Protein AF-A0A965PES2-F1 (afdb_monomer_lite)

Foldseek 3Di:
DDPPPPPPPDPDDDPVNVVVVCVVDDPPDWDWDQDPPRDIDTWDDKDKFFWAAPPDPPDPPDRIDTDPDPPDPDG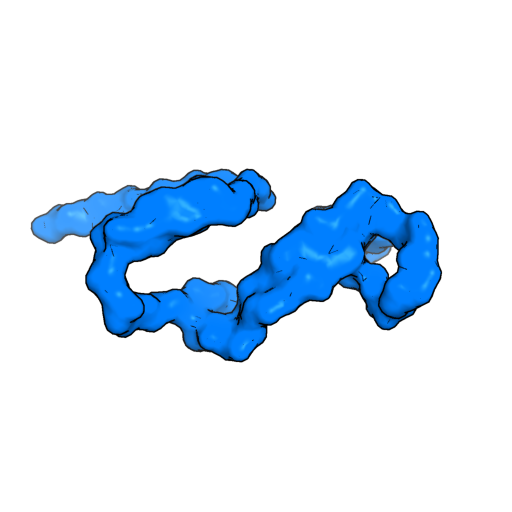DDIDIDTD

Structure (mmCIF, N/CA/C/O backbone):
data_AF-A0A965PES2-F1
#
_entry.id   AF-A0A965PES2-F1
#
loop_
_atom_site.group_PDB
_atom_site.id
_atom_site.type_symbol
_atom_site.label_atom_id
_atom_site.label_alt_id
_atom_site.label_comp_id
_atom_site.label_asym_id
_atom_site.label_entity_id
_atom_site.label_seq_id
_atom_site.pdbx_PDB_ins_code
_atom_site.Cartn_x
_atom_site.Cartn_y
_atom_site.Cartn_z
_atom_site.occupancy
_atom_site.B_iso_or_equiv
_atom_site.auth_seq_id
_atom_site.auth_comp_id
_atom_site.auth_asym_id
_atom_site.auth_atom_id
_atom_site.pdbx_PDB_model_num
ATOM 1 N N . MET A 1 1 ? -23.950 20.408 8.833 1.00 35.97 1 MET A N 1
ATOM 2 C CA . MET A 1 1 ? -23.504 19.633 7.657 1.00 35.97 1 MET A CA 1
ATOM 3 C C . MET A 1 1 ? -21.992 19.769 7.582 1.00 35.97 1 MET A C 1
ATOM 5 O O . MET A 1 1 ? -21.513 20.866 7.333 1.00 35.97 1 MET A O 1
ATOM 9 N N . LYS A 1 2 ? -21.237 18.739 7.981 1.00 32.31 2 LYS A N 1
ATOM 10 C CA . LYS A 1 2 ? -19.771 18.815 8.027 1.00 32.31 2 LYS A CA 1
ATOM 11 C C . LYS A 1 2 ? -19.262 18.508 6.624 1.00 32.31 2 LYS A C 1
ATOM 13 O O . LYS A 1 2 ? -19.514 17.417 6.124 1.00 32.31 2 LYS A O 1
ATOM 18 N N . LEU A 1 3 ? -18.624 19.487 5.991 1.00 32.53 3 LEU A N 1
ATOM 19 C CA . LEU A 1 3 ? -17.907 19.296 4.738 1.00 32.53 3 LEU A CA 1
ATOM 20 C C . LEU A 1 3 ? -16.839 18.222 5.008 1.00 32.53 3 LEU A C 1
ATOM 22 O O . LEU A 1 3 ? -15.901 18.465 5.771 1.00 32.53 3 LEU A O 1
ATOM 26 N N . LEU A 1 4 ? -17.031 17.011 4.484 1.00 40.38 4 LEU A N 1
ATOM 27 C CA . LEU A 1 4 ? -15.979 16.003 4.451 1.00 40.38 4 LEU A CA 1
ATOM 28 C C . LEU A 1 4 ? -14.991 16.492 3.402 1.00 40.38 4 LEU A C 1
ATOM 30 O O . LEU A 1 4 ? -15.141 16.222 2.217 1.00 40.38 4 LEU A O 1
ATOM 34 N N . ILE A 1 5 ? -14.022 17.289 3.844 1.00 43.56 5 ILE A N 1
ATOM 35 C CA . ILE A 1 5 ? -12.796 17.484 3.086 1.00 43.56 5 ILE A CA 1
ATOM 36 C C . ILE A 1 5 ? -12.189 16.085 3.029 1.00 43.56 5 ILE A C 1
ATOM 38 O O . ILE A 1 5 ? -11.688 15.587 4.040 1.00 43.56 5 ILE A O 1
ATOM 42 N N . THR A 1 6 ? -12.342 15.407 1.893 1.00 45.28 6 THR A N 1
ATOM 43 C CA . THR A 1 6 ? -11.552 14.229 1.560 1.00 45.28 6 THR A CA 1
ATOM 44 C C . THR A 1 6 ? -10.109 14.649 1.765 1.00 45.28 6 THR A C 1
ATOM 46 O O . THR A 1 6 ? -9.596 15.507 1.050 1.00 45.28 6 THR A O 1
ATOM 49 N N . GLN A 1 7 ? -9.464 14.117 2.802 1.00 50.06 7 GLN A N 1
ATOM 50 C CA . GLN A 1 7 ? -8.015 14.117 2.801 1.00 50.06 7 GLN A CA 1
ATOM 51 C C . GLN A 1 7 ? -7.660 13.266 1.590 1.00 50.06 7 GLN A C 1
ATOM 53 O O . GLN A 1 7 ? -7.867 12.055 1.608 1.00 50.06 7 GLN A O 1
ATOM 58 N N . GLU A 1 8 ? -7.253 13.903 0.497 1.00 53.66 8 GLU A N 1
ATOM 59 C CA . GLU A 1 8 ? -6.576 13.210 -0.586 1.00 53.66 8 GLU A CA 1
ATOM 60 C C . GLU A 1 8 ? -5.258 12.724 0.009 1.00 53.66 8 GLU A C 1
ATOM 62 O O . GLU A 1 8 ? -4.257 13.439 0.055 1.00 53.66 8 GLU A O 1
ATOM 67 N N . ILE A 1 9 ? -5.301 11.534 0.605 1.00 54.50 9 ILE A N 1
ATOM 68 C CA . ILE A 1 9 ? -4.110 10.894 1.132 1.00 54.50 9 ILE A CA 1
ATOM 69 C C . ILE A 1 9 ? -3.331 10.469 -0.110 1.00 54.50 9 ILE A C 1
ATOM 71 O O . ILE A 1 9 ? -3.808 9.657 -0.901 1.00 54.50 9 ILE A O 1
ATOM 75 N N . GLY A 1 10 ? -2.215 11.164 -0.329 1.00 54.59 10 GLY A N 1
ATOM 76 C CA . GLY A 1 10 ? -1.535 11.274 -1.612 1.00 54.59 10 GLY A CA 1
ATOM 77 C C . GLY A 1 10 ? -1.192 9.948 -2.283 1.00 54.59 10 GLY A C 1
ATOM 78 O O . GLY A 1 10 ? -1.144 8.891 -1.659 1.00 54.59 10 GLY A O 1
ATOM 79 N N . TRP A 1 11 ? -0.893 10.050 -3.578 1.00 57.44 11 TRP A N 1
ATOM 80 C CA . TRP A 1 11 ? -0.696 8.983 -4.569 1.00 57.44 11 TRP A CA 1
ATOM 81 C C . TRP A 1 11 ? 0.380 7.915 -4.254 1.00 57.44 11 TRP A C 1
ATOM 83 O O . TRP A 1 11 ? 0.711 7.110 -5.118 1.00 57.44 11 TRP A O 1
ATOM 93 N N . LYS A 1 12 ? 0.928 7.879 -3.030 1.00 67.81 12 LYS A N 1
ATOM 94 C CA . LYS A 1 12 ? 1.884 6.885 -2.513 1.00 67.81 12 LYS A CA 1
ATOM 95 C C . LYS A 1 12 ? 1.654 6.596 -1.022 1.00 67.81 12 LYS A C 1
ATOM 97 O O . LYS A 1 12 ? 2.550 6.794 -0.205 1.00 67.81 12 LYS A O 1
ATOM 102 N N . ME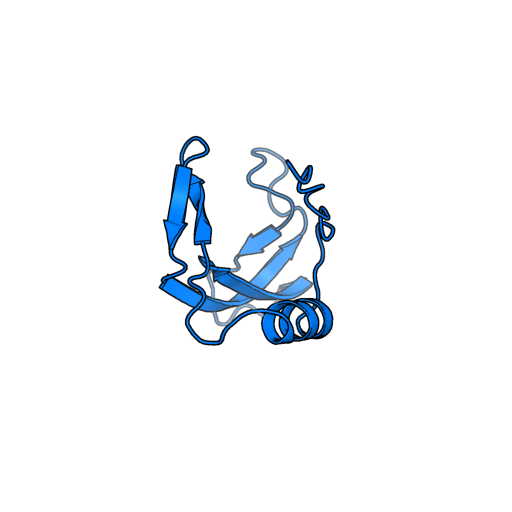T A 1 13 ? 0.450 6.162 -0.656 1.00 82.88 13 MET A N 1
ATOM 103 C CA . MET A 1 13 ? 0.154 5.754 0.720 1.00 82.88 13 MET A CA 1
ATOM 104 C C . MET A 1 13 ? 0.970 4.512 1.106 1.00 82.88 13 MET A C 1
ATOM 106 O O . MET A 1 13 ? 0.937 3.489 0.424 1.00 82.88 13 MET A O 1
ATOM 110 N N . THR A 1 14 ? 1.678 4.582 2.229 1.00 90.06 14 THR A N 1
ATOM 111 C CA . THR A 1 14 ? 2.374 3.433 2.821 1.00 90.06 14 THR A CA 1
ATOM 112 C C . THR A 1 14 ? 1.424 2.567 3.651 1.00 90.06 14 THR A C 1
ATOM 114 O O . THR A 1 14 ? 0.401 3.034 4.158 1.00 90.06 14 THR A O 1
ATOM 117 N N . ALA A 1 15 ? 1.808 1.313 3.913 1.00 90.88 15 ALA A N 1
ATOM 118 C CA . ALA A 1 15 ? 1.056 0.436 4.815 1.00 90.88 15 ALA A CA 1
ATOM 119 C C . ALA A 1 15 ? 0.861 1.052 6.215 1.00 90.88 15 ALA A C 1
ATOM 121 O O . ALA A 1 15 ? -0.202 0.915 6.814 1.00 90.88 15 ALA A O 1
ATOM 122 N N . LYS A 1 16 ? 1.862 1.776 6.738 1.00 92.38 16 LYS A N 1
ATOM 123 C CA . LYS A 1 16 ? 1.776 2.440 8.048 1.00 92.38 16 LYS A CA 1
ATOM 124 C C . LYS A 1 16 ? 0.683 3.509 8.071 1.00 92.38 16 LYS A C 1
ATOM 126 O O . LYS A 1 16 ? -0.077 3.577 9.034 1.00 92.38 16 LYS A O 1
ATOM 131 N N . GLU A 1 17 ? 0.618 4.340 7.037 1.00 89.25 17 GLU A N 1
ATOM 132 C CA . GLU A 1 17 ? -0.390 5.399 6.921 1.00 89.25 17 GLU A CA 1
ATOM 133 C C . GLU A 1 17 ? -1.790 4.808 6.768 1.00 89.25 17 GLU A C 1
ATOM 135 O O . GLU A 1 17 ? -2.697 5.217 7.495 1.00 89.25 17 GLU A O 1
ATOM 140 N N . LEU A 1 18 ? -1.937 3.780 5.923 1.00 89.56 18 LEU A N 1
ATOM 141 C CA . LEU A 1 18 ? -3.193 3.049 5.766 1.00 89.56 18 LEU A CA 1
ATOM 142 C C . LEU A 1 18 ? -3.669 2.464 7.101 1.00 89.56 18 LEU A C 1
ATOM 144 O O . LEU A 1 18 ? -4.784 2.737 7.536 1.00 89.56 18 LEU A O 1
ATOM 148 N N . ILE A 1 19 ? -2.816 1.701 7.790 1.00 92.06 19 ILE A N 1
ATOM 149 C CA . ILE A 1 19 ? -3.157 1.064 9.071 1.00 92.06 19 ILE A CA 1
ATOM 150 C C . ILE A 1 19 ? -3.548 2.111 10.115 1.00 92.06 19 ILE A C 1
ATOM 152 O O . ILE A 1 19 ? -4.510 1.915 10.857 1.00 92.06 19 ILE A O 1
ATOM 156 N N . ASN A 1 20 ? -2.815 3.223 10.189 1.00 93.56 20 ASN A N 1
ATOM 157 C CA . ASN A 1 20 ? -3.135 4.297 11.122 1.00 93.56 20 ASN A CA 1
ATOM 158 C C . ASN A 1 20 ? -4.510 4.907 10.839 1.00 93.56 20 ASN A C 1
ATOM 160 O O . ASN A 1 20 ? -5.234 5.188 11.789 1.00 93.56 20 ASN A O 1
ATOM 164 N N . HIS A 1 21 ? -4.891 5.063 9.569 1.00 89.56 21 HIS A N 1
ATOM 165 C CA . HIS A 1 21 ? -6.229 5.519 9.205 1.00 89.56 21 HIS A CA 1
ATOM 166 C C . HIS A 1 21 ? -7.300 4.481 9.559 1.00 89.56 21 HIS A C 1
ATOM 168 O O . HIS A 1 21 ? -8.270 4.811 10.241 1.00 89.56 21 HIS A O 1
ATOM 174 N N . LEU A 1 22 ? -7.104 3.216 9.180 1.00 91.38 22 LEU A N 1
ATOM 175 C CA . LEU A 1 22 ? -8.062 2.138 9.445 1.00 91.38 22 LEU A CA 1
ATOM 176 C C . LEU A 1 22 ? -8.349 1.970 10.944 1.00 91.38 22 LEU A C 1
ATOM 178 O O . LEU A 1 22 ? -9.495 1.761 11.327 1.00 91.38 22 LEU A O 1
ATOM 182 N N . LYS A 1 23 ? -7.342 2.159 11.808 1.00 95.25 23 LYS A N 1
ATOM 183 C CA . LYS A 1 23 ? -7.500 2.133 13.275 1.00 95.25 23 LYS A CA 1
ATOM 184 C C . LYS A 1 23 ? -8.451 3.199 13.830 1.00 95.25 23 LYS A C 1
AT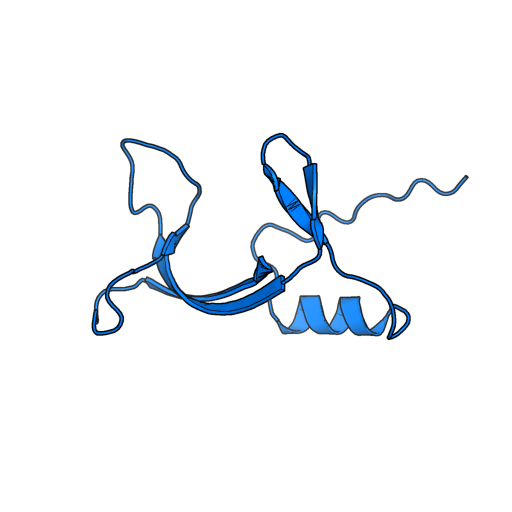OM 186 O O . LYS A 1 23 ? -8.861 3.085 14.981 1.00 95.25 23 LYS A O 1
ATOM 191 N N . THR A 1 24 ? -8.776 4.238 13.060 1.00 95.12 24 THR A N 1
ATOM 192 C CA . THR A 1 24 ? -9.727 5.287 13.469 1.00 95.12 24 THR A CA 1
ATOM 193 C C . THR A 1 24 ? -11.184 4.951 13.146 1.00 95.12 24 THR A C 1
ATOM 195 O O . THR A 1 24 ? -12.083 5.663 13.592 1.00 95.12 24 THR A O 1
ATOM 198 N N . LEU A 1 25 ? -11.431 3.882 12.383 1.00 95.25 25 LEU A N 1
ATOM 199 C CA . LEU A 1 25 ? -12.756 3.474 11.923 1.00 95.25 25 LEU A CA 1
ATOM 200 C C . LEU A 1 25 ? -13.317 2.332 12.796 1.00 95.25 25 LEU A C 1
ATOM 202 O O . LEU A 1 25 ? -12.545 1.560 13.367 1.00 95.25 25 LEU A O 1
ATOM 206 N N . PRO A 1 26 ? -14.652 2.169 12.889 1.00 97.75 26 PRO A N 1
ATOM 207 C CA . PRO A 1 26 ? -15.254 0.947 13.428 1.00 97.75 26 PRO A CA 1
ATOM 208 C C . PRO A 1 26 ? -14.766 -0.301 12.677 1.00 97.75 26 PRO A C 1
ATOM 210 O O . PRO A 1 26 ? -14.634 -0.255 11.452 1.00 97.75 26 PRO A O 1
ATOM 213 N N . SER A 1 27 ? -14.569 -1.421 13.380 1.00 95.25 27 SER A N 1
ATOM 214 C CA . SER A 1 27 ? -14.033 -2.667 12.796 1.00 95.25 27 SER A CA 1
ATOM 215 C C . SER A 1 27 ? -14.855 -3.207 11.624 1.00 95.25 27 SER A C 1
ATOM 217 O O . SER A 1 27 ? -14.293 -3.769 10.693 1.00 95.25 27 SER A O 1
ATOM 219 N N . GLU A 1 28 ? -16.170 -2.983 11.641 1.00 96.69 28 GLU A N 1
ATOM 220 C CA . GLU A 1 28 ? -17.108 -3.464 10.616 1.00 96.69 28 GLU A CA 1
ATOM 221 C C . GLU A 1 28 ? -17.228 -2.527 9.402 1.00 96.69 28 GLU A C 1
ATOM 223 O O . GLU A 1 28 ? -18.102 -2.699 8.546 1.00 96.69 28 GLU A O 1
ATOM 228 N N . THR A 1 29 ? -16.387 -1.493 9.324 1.00 96.69 29 THR A N 1
ATOM 229 C CA . THR A 1 29 ? -16.415 -0.546 8.206 1.00 96.69 29 THR A CA 1
ATOM 230 C C . THR A 1 29 ? -15.974 -1.241 6.922 1.00 96.69 29 THR A C 1
ATOM 232 O O . THR A 1 29 ? -14.848 -1.721 6.813 1.00 96.69 29 THR A O 1
ATOM 235 N N . ARG A 1 30 ? -16.855 -1.267 5.917 1.00 95.56 30 ARG A N 1
ATOM 236 C CA . ARG A 1 30 ? -16.530 -1.810 4.592 1.00 95.56 30 ARG A CA 1
ATOM 237 C C . ARG A 1 30 ? -15.609 -0.865 3.828 1.00 95.56 30 ARG A C 1
ATOM 239 O O . ARG A 1 30 ? -15.816 0.347 3.840 1.00 95.56 30 ARG A O 1
ATOM 246 N N . ILE A 1 31 ? -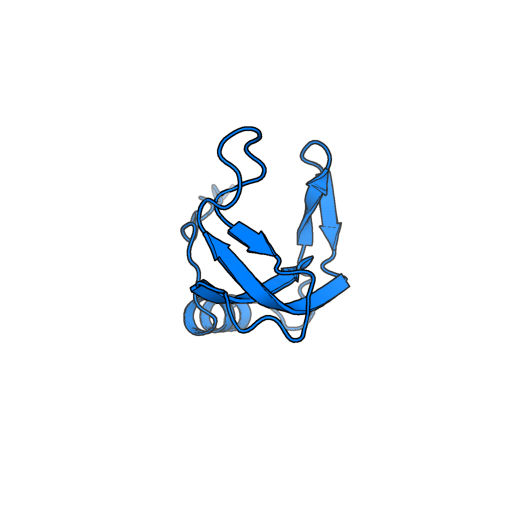14.653 -1.439 3.105 1.00 94.12 31 ILE A N 1
ATOM 247 C CA . ILE A 1 31 ? -13.724 -0.709 2.241 1.00 94.12 31 ILE A CA 1
ATOM 248 C C . ILE A 1 31 ? -14.181 -0.842 0.789 1.00 94.12 31 ILE A C 1
ATOM 250 O O . ILE A 1 31 ? -14.515 -1.940 0.339 1.00 94.12 31 ILE A O 1
ATOM 254 N N . ALA A 1 32 ? -14.209 0.277 0.069 1.00 94.06 32 ALA A N 1
ATOM 255 C CA . ALA A 1 32 ? -14.517 0.326 -1.353 1.00 94.06 32 ALA A CA 1
ATOM 256 C C . ALA A 1 32 ? -13.345 0.931 -2.132 1.00 94.06 32 ALA A C 1
ATOM 258 O O . ALA A 1 32 ? -12.652 1.815 -1.626 1.00 94.06 32 ALA A O 1
ATOM 259 N N . VAL A 1 33 ? -13.146 0.460 -3.358 1.00 91.88 33 VAL A N 1
ATOM 260 C CA . VAL A 1 33 ? -12.144 0.960 -4.303 1.00 91.88 33 VAL A CA 1
ATOM 261 C C . VAL A 1 33 ? -12.825 1.488 -5.562 1.00 91.88 33 VAL A C 1
ATOM 263 O O . VAL A 1 33 ? -13.983 1.162 -5.844 1.00 91.88 33 VAL A O 1
ATOM 266 N N . LYS A 1 34 ? -12.109 2.323 -6.322 1.00 87.94 34 LYS A N 1
ATOM 267 C CA . LYS A 1 34 ? -12.617 2.860 -7.584 1.00 87.94 34 LYS A CA 1
ATOM 268 C C . LYS A 1 34 ? -12.783 1.724 -8.601 1.00 87.94 34 LYS A C 1
ATOM 270 O O . LYS A 1 34 ? -11.851 0.964 -8.844 1.00 87.94 34 LYS A O 1
ATOM 275 N N . GLY A 1 35 ? -13.979 1.619 -9.166 1.00 86.50 35 GLY A N 1
ATOM 276 C CA . GLY A 1 35 ? -14.314 0.721 -10.266 1.00 86.50 35 GLY A CA 1
ATOM 277 C C . GLY A 1 35 ? -14.233 1.417 -11.628 1.00 86.50 35 GLY A C 1
ATOM 278 O O . GLY A 1 35 ? -13.641 2.487 -11.775 1.00 86.50 35 GLY A O 1
ATOM 279 N N . TYR A 1 36 ? -14.845 0.798 -12.637 1.00 86.75 36 TYR A N 1
ATOM 280 C CA . TYR A 1 36 ? -14.980 1.373 -13.979 1.00 86.75 36 TYR A CA 1
ATOM 281 C C . TYR A 1 36 ? -15.964 2.559 -13.986 1.00 86.75 36 TYR A C 1
ATOM 283 O O . TYR A 1 36 ? -16.878 2.589 -13.164 1.00 86.75 36 TYR A O 1
ATOM 291 N N . GLU A 1 37 ? -15.775 3.519 -14.903 1.00 85.81 37 GLU A N 1
ATOM 292 C CA . GLU A 1 37 ? -16.688 4.664 -15.128 1.00 85.81 37 GLU A CA 1
ATOM 293 C C . GLU A 1 37 ? -17.142 5.387 -13.843 1.00 85.81 37 GLU A C 1
ATOM 295 O O . GLU A 1 37 ? -18.320 5.655 -13.632 1.00 85.81 37 GLU A O 1
ATOM 300 N N . ASP A 1 38 ? -16.194 5.682 -12.948 1.00 81.81 38 ASP A N 1
ATOM 301 C CA . ASP A 1 38 ? -16.433 6.394 -11.680 1.00 81.81 38 ASP A CA 1
ATOM 302 C C . ASP A 1 38 ? -17.361 5.680 -10.672 1.00 81.81 38 ASP A C 1
ATOM 304 O O . ASP A 1 38 ? -17.717 6.246 -9.635 1.00 81.81 38 ASP A O 1
ATOM 308 N N . GLY A 1 39 ? -17.692 4.408 -10.916 1.00 90.62 39 GLY A N 1
ATOM 309 C CA . GLY A 1 39 ? -18.336 3.533 -9.942 1.00 90.62 39 GLY A CA 1
ATOM 310 C C . GLY A 1 39 ? -17.395 3.102 -8.812 1.00 90.62 39 GLY A C 1
ATOM 311 O O . GLY A 1 39 ? -16.180 3.306 -8.858 1.00 90.62 39 GLY A O 1
ATOM 312 N N . PHE A 1 40 ? -17.955 2.448 -7.794 1.00 93.94 40 PHE A N 1
ATOM 313 C CA . PHE A 1 40 ? -17.201 1.870 -6.681 1.00 93.94 40 PHE A CA 1
ATOM 314 C C . PHE A 1 40 ? -17.578 0.407 -6.489 1.00 93.94 40 PHE A C 1
ATOM 316 O O . PHE A 1 40 ? -18.757 0.057 -6.523 1.00 93.94 40 PHE A O 1
ATOM 323 N N . ASN A 1 41 ? -16.574 -0.423 -6.223 1.00 94.06 41 ASN A N 1
ATOM 324 C CA . ASN A 1 41 ? -16.749 -1.808 -5.800 1.00 94.06 41 ASN A CA 1
ATOM 325 C C . ASN A 1 41 ? -16.252 -1.961 -4.365 1.00 94.06 41 ASN A C 1
ATOM 327 O O . ASN A 1 41 ? -15.349 -1.243 -3.937 1.00 94.06 41 ASN A O 1
ATOM 331 N N . TYR A 1 42 ? -16.817 -2.905 -3.614 1.00 96.06 42 TYR A N 1
ATOM 332 C CA . TYR A 1 42 ? -16.176 -3.327 -2.370 1.00 96.06 42 TYR A CA 1
ATOM 333 C C . TYR A 1 42 ? -14.847 -3.996 -2.688 1.00 96.06 42 TYR A C 1
ATOM 335 O O . TYR A 1 42 ? -14.785 -4.749 -3.653 1.00 96.06 42 TYR A O 1
ATOM 343 N N . ALA A 1 43 ? -13.830 -3.752 -1.864 1.00 94.56 43 ALA A N 1
ATOM 344 C CA . ALA A 1 43 ? -12.563 -4.451 -1.990 1.00 94.56 43 ALA A CA 1
ATOM 345 C C . ALA A 1 43 ? -12.781 -5.963 -1.813 1.00 94.56 43 ALA A C 1
ATOM 347 O O . ALA A 1 43 ? -13.407 -6.404 -0.845 1.00 94.56 43 ALA A O 1
ATOM 348 N N . GLN A 1 44 ? -12.273 -6.742 -2.757 1.00 94.81 44 GLN A N 1
ATOM 349 C CA . GLN A 1 44 ? -12.388 -8.196 -2.827 1.00 94.81 44 GLN A CA 1
ATOM 350 C C . GLN A 1 44 ? -11.023 -8.876 -2.714 1.00 94.81 44 GLN A C 1
ATOM 352 O O . GLN A 1 44 ? -10.942 -9.997 -2.213 1.00 94.81 44 GLN A O 1
ATOM 357 N N . VAL A 1 45 ? -9.956 -8.215 -3.174 1.00 93.12 45 VAL A N 1
ATOM 358 C CA . VAL A 1 45 ? -8.615 -8.791 -3.284 1.00 93.12 45 VAL A CA 1
ATOM 359 C C . VAL A 1 45 ? -7.581 -7.864 -2.660 1.00 93.12 45 VAL A C 1
ATOM 361 O O . VAL A 1 45 ? -7.538 -6.670 -2.940 1.00 93.12 45 VAL A O 1
ATOM 364 N N . LEU A 1 46 ? -6.700 -8.452 -1.850 1.00 94.25 46 LEU A N 1
ATOM 365 C CA . LEU A 1 46 ? -5.481 -7.826 -1.355 1.00 94.25 46 LEU A CA 1
ATOM 366 C C . LEU A 1 46 ? -4.309 -8.752 -1.683 1.00 94.25 46 LEU A C 1
ATOM 368 O O . LEU A 1 46 ? -4.269 -9.884 -1.197 1.00 94.25 46 LEU A O 1
ATOM 372 N N . ARG A 1 47 ? -3.375 -8.293 -2.518 1.00 94.50 47 ARG A N 1
ATOM 373 C CA . ARG A 1 47 ? -2.240 -9.117 -2.957 1.00 94.50 47 ARG A CA 1
ATOM 374 C C . ARG A 1 47 ? -0.971 -8.312 -3.176 1.00 94.50 47 ARG A C 1
ATOM 376 O O . ARG A 1 47 ? -1.022 -7.132 -3.512 1.00 94.50 47 ARG A O 1
ATOM 383 N N . GLU A 1 48 ? 0.151 -8.994 -3.019 1.00 93.88 48 GLU A N 1
ATOM 384 C CA . GLU A 1 48 ? 1.475 -8.479 -3.338 1.00 93.88 48 GLU A CA 1
ATOM 385 C C . GLU A 1 48 ? 1.770 -8.662 -4.833 1.00 93.88 48 GLU A C 1
ATOM 387 O O . GLU A 1 48 ? 1.471 -9.714 -5.402 1.00 93.88 48 GLU A O 1
ATOM 392 N N . VAL A 1 49 ? 2.338 -7.637 -5.470 1.00 94.31 49 VAL A N 1
ATOM 393 C CA . VAL A 1 49 ? 2.688 -7.637 -6.894 1.00 94.31 49 VAL A CA 1
ATOM 394 C C . VAL A 1 49 ? 4.049 -6.993 -7.128 1.00 94.31 49 VAL A C 1
ATOM 396 O O . VAL A 1 49 ? 4.443 -6.058 -6.430 1.00 94.31 49 VAL A O 1
ATOM 399 N N . LYS A 1 50 ? 4.752 -7.470 -8.155 1.00 94.56 50 LYS A N 1
ATOM 400 C CA . LYS A 1 50 ? 5.927 -6.799 -8.721 1.00 94.56 50 LYS A CA 1
ATOM 401 C C . LYS A 1 50 ? 5.461 -5.785 -9.760 1.00 94.56 50 LYS A C 1
ATOM 403 O O . LYS A 1 50 ? 4.594 -6.111 -10.571 1.00 94.56 50 LYS A O 1
ATOM 408 N N . ILE A 1 51 ? 6.054 -4.595 -9.765 1.00 93.25 51 ILE A N 1
ATOM 409 C CA . ILE A 1 51 ? 5.704 -3.539 -10.723 1.00 93.25 51 ILE A CA 1
ATOM 410 C C . ILE A 1 51 ? 6.906 -2.991 -11.484 1.00 93.25 51 ILE A C 1
ATOM 412 O O . ILE A 1 51 ? 8.020 -2.940 -10.960 1.00 93.25 51 ILE A O 1
ATOM 416 N N . ILE A 1 52 ? 6.646 -2.518 -12.700 1.00 92.12 52 ILE A N 1
ATOM 417 C CA . ILE A 1 52 ? 7.532 -1.636 -13.465 1.00 92.12 52 ILE A CA 1
ATOM 418 C C . ILE A 1 52 ? 6.881 -0.254 -13.540 1.00 92.12 52 ILE A C 1
ATOM 420 O O . ILE A 1 52 ? 5.674 -0.116 -13.745 1.00 92.12 52 ILE A O 1
ATOM 424 N N . LYS A 1 53 ? 7.685 0.788 -13.357 1.00 90.38 53 LYS A N 1
ATOM 425 C CA . LYS A 1 53 ? 7.271 2.187 -13.450 1.00 90.38 53 LYS A CA 1
ATOM 426 C C . LYS A 1 53 ? 7.383 2.662 -14.884 1.00 90.38 53 LYS A C 1
ATOM 428 O O . LYS A 1 53 ? 8.405 2.446 -15.528 1.00 90.38 53 LYS A O 1
ATOM 433 N N . LYS A 1 54 ? 6.381 3.413 -15.350 1.00 82.56 54 LYS A N 1
ATOM 434 C CA . LYS A 1 54 ? 6.392 4.042 -16.686 1.00 82.56 54 LYS A CA 1
ATOM 435 C C . LYS A 1 54 ? 6.668 3.032 -17.817 1.00 82.56 54 LYS A C 1
ATOM 437 O O . LYS A 1 54 ? 7.335 3.372 -18.790 1.00 82.56 54 LYS A O 1
ATOM 442 N N . ALA A 1 55 ? 6.185 1.799 -17.654 1.00 72.56 55 ALA A N 1
ATOM 443 C CA . ALA A 1 55 ? 6.475 0.674 -18.540 1.00 72.56 55 ALA A CA 1
ATOM 444 C C . ALA A 1 55 ? 5.977 0.901 -19.977 1.00 72.56 55 ALA A C 1
ATOM 446 O O . ALA A 1 55 ? 6.665 0.533 -20.927 1.00 72.56 55 ALA A O 1
ATOM 447 N N . ASN A 1 56 ? 4.828 1.566 -20.135 1.00 67.19 56 ASN A N 1
ATOM 448 C CA . ASN A 1 56 ? 4.226 1.834 -21.434 1.00 67.19 56 ASN A CA 1
ATOM 449 C C . ASN A 1 56 ? 4.069 3.343 -21.679 1.00 67.19 56 ASN A C 1
ATOM 451 O O . ASN A 1 56 ? 3.314 4.030 -20.991 1.00 67.19 56 ASN A O 1
ATOM 455 N N . THR A 1 57 ? 4.803 3.870 -22.660 1.00 67.06 57 THR A N 1
ATOM 456 C CA . THR A 1 57 ? 4.708 5.275 -23.089 1.00 67.06 57 THR A CA 1
ATOM 457 C C . THR A 1 57 ? 3.749 5.477 -24.261 1.00 67.06 57 THR A C 1
ATOM 459 O O . THR A 1 57 ? 3.412 6.620 -24.564 1.00 67.06 57 THR A O 1
ATOM 462 N N . GLU A 1 58 ? 3.299 4.399 -24.910 1.00 77.88 58 GLU A N 1
ATOM 463 C CA . GLU A 1 58 ? 2.378 4.456 -26.050 1.00 77.88 58 GLU A CA 1
ATOM 464 C C . GLU A 1 58 ? 0.912 4.529 -25.593 1.00 77.88 58 GLU A C 1
ATOM 466 O O . GLU A 1 58 ? 0.118 5.243 -26.205 1.00 77.88 58 GLU A O 1
ATOM 471 N N . TRP A 1 59 ? 0.564 3.863 -24.483 1.00 72.19 59 TRP A N 1
ATOM 472 C CA . TRP A 1 59 ? -0.766 3.907 -23.863 1.00 72.19 59 TRP A CA 1
ATOM 473 C C . TRP A 1 59 ? -0.660 4.098 -22.348 1.00 72.19 59 TRP A C 1
ATOM 475 O O . TRP A 1 59 ? -0.045 3.293 -21.651 1.00 72.19 59 TRP A O 1
ATOM 485 N N . TYR A 1 60 ? -1.277 5.164 -21.827 1.00 72.88 60 TYR A N 1
ATOM 486 C CA . TYR A 1 60 ? -1.210 5.490 -20.402 1.00 72.88 60 TYR A CA 1
ATOM 487 C C . TYR A 1 60 ? -2.322 4.792 -19.611 1.00 72.88 60 TYR A C 1
ATOM 489 O O . TYR A 1 60 ? -3.465 5.248 -19.592 1.00 72.88 60 TYR A O 1
ATOM 497 N N . TYR A 1 61 ? -1.963 3.706 -18.925 1.00 75.94 61 TYR A N 1
ATOM 498 C CA . TYR A 1 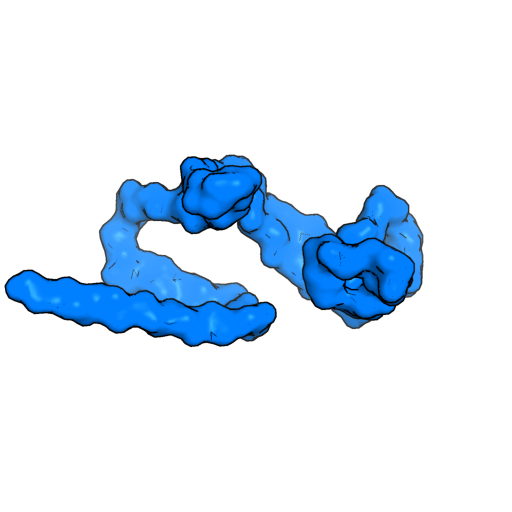61 ? -2.829 2.992 -17.974 1.00 75.94 61 TYR A CA 1
ATOM 499 C C . TYR A 1 61 ? -2.565 3.375 -16.506 1.00 75.94 61 TYR A C 1
ATOM 501 O O . TYR A 1 61 ? -3.178 2.821 -15.596 1.00 75.94 61 TYR A O 1
ATOM 509 N N . GLY A 1 62 ? -1.668 4.338 -16.278 1.00 81.50 62 GLY A N 1
ATOM 510 C CA . GLY A 1 62 ? -1.174 4.741 -14.965 1.00 81.50 62 GLY A CA 1
ATOM 511 C C . GLY A 1 62 ? 0.350 4.648 -14.878 1.00 81.50 62 GLY A C 1
ATOM 512 O O . GLY A 1 62 ? 1.025 4.229 -15.815 1.00 81.50 62 GLY A O 1
ATOM 513 N N . ASP A 1 63 ? 0.904 5.056 -13.738 1.00 86.19 63 ASP A N 1
ATOM 514 C CA . ASP A 1 63 ? 2.359 5.106 -13.532 1.00 86.19 63 ASP A CA 1
ATOM 515 C C . ASP A 1 63 ? 3.000 3.730 -13.284 1.00 86.19 63 ASP A C 1
ATOM 517 O O . ASP A 1 63 ? 4.229 3.614 -13.348 1.00 86.19 63 ASP A O 1
ATOM 521 N N . LEU A 1 64 ? 2.189 2.715 -12.973 1.00 89.06 64 LEU A N 1
ATOM 522 C CA . LEU A 1 64 ? 2.611 1.382 -12.549 1.00 89.06 64 LEU A CA 1
ATOM 523 C C . LEU A 1 64 ? 1.991 0.319 -13.459 1.00 89.06 64 LEU A C 1
ATOM 525 O O . LEU A 1 64 ? 0.788 0.350 -13.706 1.00 89.06 64 LEU A O 1
ATOM 529 N N . GLU A 1 65 ? 2.797 -0.648 -13.884 1.00 90.56 65 GLU A N 1
ATOM 530 C CA . GLU A 1 65 ? 2.350 -1.835 -14.613 1.00 90.56 65 GLU A CA 1
ATOM 531 C C . GLU A 1 65 ? 2.783 -3.093 -13.859 1.00 90.56 65 GLU A C 1
ATOM 533 O O . GLU A 1 65 ? 3.917 -3.182 -13.383 1.00 90.56 65 GLU A O 1
ATOM 538 N N . GLU A 1 66 ? 1.872 -4.054 -13.716 1.00 91.75 66 GLU A N 1
ATOM 539 C CA . GLU A 1 66 ? 2.166 -5.326 -13.063 1.00 91.75 66 GLU A CA 1
ATOM 540 C C . GLU A 1 66 ? 3.051 -6.209 -13.944 1.00 91.75 66 GLU A C 1
ATOM 542 O O . GLU A 1 66 ? 2.793 -6.407 -15.130 1.00 91.75 66 GLU A O 1
ATOM 547 N N . VAL A 1 67 ? 4.060 -6.821 -13.330 1.00 92.38 67 VAL A N 1
ATOM 548 C CA . VAL A 1 67 ? 4.858 -7.857 -13.980 1.00 92.38 67 VAL A CA 1
ATOM 549 C C . VAL A 1 67 ? 4.112 -9.187 -13.901 1.00 92.38 67 VAL A C 1
ATOM 551 O O . VAL A 1 67 ? 4.041 -9.803 -12.840 1.00 92.38 67 VAL A O 1
ATOM 554 N N . LEU A 1 68 ? 3.575 -9.634 -15.038 1.00 89.81 68 LEU A N 1
ATOM 555 C CA . LEU A 1 68 ? 2.780 -10.867 -15.133 1.00 89.81 68 LEU A CA 1
ATOM 556 C C . LEU A 1 68 ? 3.618 -12.153 -15.020 1.00 89.81 68 LEU A C 1
ATOM 558 O O . LEU A 1 68 ? 3.089 -13.205 -14.666 1.00 89.81 68 LEU A O 1
ATOM 562 N N . ASP A 1 69 ? 4.919 -12.083 -15.317 1.00 89.00 69 ASP A N 1
ATOM 563 C CA . ASP A 1 69 ? 5.848 -13.197 -15.118 1.00 89.00 69 ASP A CA 1
ATOM 564 C C . ASP A 1 69 ? 6.347 -13.227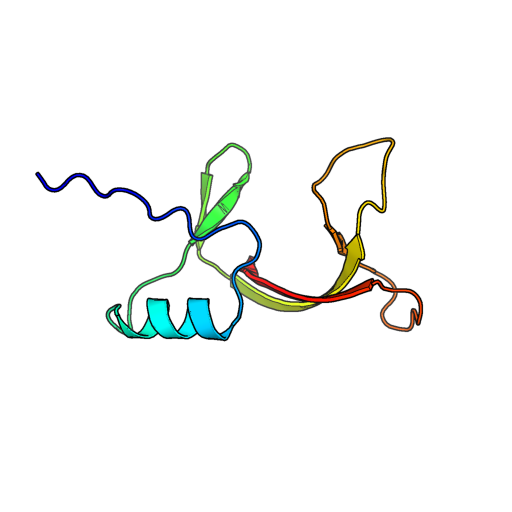 -13.665 1.00 89.00 69 ASP A C 1
ATOM 566 O O . ASP A 1 69 ? 7.181 -12.413 -13.250 1.00 89.00 69 ASP A O 1
ATOM 570 N N . ALA A 1 70 ? 5.850 -14.197 -12.894 1.00 80.88 70 ALA A N 1
ATOM 571 C CA . ALA A 1 70 ? 6.193 -14.374 -11.486 1.00 80.88 70 ALA A CA 1
ATOM 572 C C . ALA A 1 70 ? 7.705 -14.571 -11.255 1.00 80.88 70 ALA A C 1
ATOM 574 O O . ALA A 1 70 ? 8.238 -14.097 -10.241 1.00 80.88 70 ALA A O 1
ATOM 575 N N . ASP A 1 71 ? 8.406 -15.194 -12.206 1.00 87.62 71 ASP A N 1
ATOM 576 C CA . ASP A 1 71 ? 9.834 -15.505 -12.111 1.00 87.62 71 ASP A CA 1
ATOM 577 C C . ASP A 1 71 ? 10.729 -14.370 -12.622 1.00 87.62 71 ASP A C 1
ATOM 579 O O . ASP A 1 71 ? 11.957 -14.414 -12.458 1.00 87.62 71 ASP A O 1
ATOM 583 N N . SER A 1 72 ? 10.135 -13.305 -13.173 1.00 88.81 72 SER A N 1
ATOM 584 C CA . SER A 1 72 ? 10.887 -12.146 -13.633 1.00 88.81 72 SER A CA 1
ATOM 585 C C . SER A 1 72 ? 11.720 -11.553 -12.496 1.00 88.81 72 SER A C 1
ATOM 587 O O . SER A 1 72 ? 11.240 -11.247 -11.392 1.00 88.81 72 SER A O 1
ATOM 589 N N . LYS A 1 73 ? 13.007 -11.368 -12.797 1.00 90.69 73 LYS A N 1
ATOM 590 C CA . LYS A 1 73 ? 13.972 -10.648 -11.957 1.00 90.69 73 LYS A CA 1
ATOM 591 C C . LYS A 1 73 ? 14.020 -9.156 -12.284 1.00 90.69 73 LYS A C 1
ATOM 593 O O . LYS A 1 73 ? 14.737 -8.421 -11.613 1.00 90.69 73 LYS A O 1
ATOM 598 N N . HIS A 1 74 ? 13.299 -8.721 -13.316 1.00 91.69 74 HIS A N 1
ATOM 599 C CA . HIS A 1 74 ? 13.269 -7.340 -13.769 1.00 91.69 74 HIS A CA 1
ATOM 600 C C . HIS A 1 74 ? 11.962 -6.676 -13.326 1.00 91.69 74 HIS A C 1
ATOM 602 O O . HIS A 1 74 ? 10.913 -6.887 -13.931 1.00 91.69 74 HIS A O 1
ATOM 608 N N . PHE A 1 75 ? 12.037 -5.916 -12.236 1.00 94.88 75 PHE A N 1
ATOM 609 C CA . PHE A 1 75 ? 10.960 -5.087 -11.697 1.00 94.88 75 PHE A CA 1
ATOM 610 C C . PHE A 1 75 ? 11.574 -3.949 -10.865 1.00 94.88 75 PHE A C 1
ATOM 612 O O . PHE A 1 75 ? 12.709 -4.071 -10.400 1.00 94.88 75 PHE A O 1
ATOM 619 N N . ASP A 1 76 ? 10.835 -2.859 -10.671 1.00 94.38 76 ASP A N 1
ATOM 620 C CA . ASP A 1 76 ? 11.311 -1.688 -9.927 1.00 94.38 76 ASP A CA 1
ATOM 621 C C . ASP A 1 76 ? 11.047 -1.797 -8.423 1.00 94.38 76 ASP A C 1
ATOM 623 O O . ASP A 1 76 ? 11.885 -1.411 -7.610 1.00 94.38 76 ASP A O 1
ATOM 627 N N . GLU A 1 77 ? 9.870 -2.293 -8.036 1.00 93.56 77 GLU A N 1
ATOM 628 C CA . GLU A 1 77 ? 9.512 -2.505 -6.631 1.00 93.56 77 GLU A CA 1
ATOM 629 C C . GLU A 1 77 ? 8.394 -3.543 -6.454 1.00 93.56 77 GLU A C 1
ATOM 631 O O . GLU A 1 77 ? 7.739 -3.962 -7.412 1.00 93.56 77 GLU A O 1
ATOM 636 N N . ILE A 1 78 ? 8.194 -3.959 -5.203 1.00 92.56 78 ILE A N 1
ATOM 637 C CA . ILE A 1 78 ? 7.076 -4.798 -4.768 1.00 92.56 78 ILE A CA 1
ATOM 638 C C . ILE A 1 78 ? 6.071 -3.905 -4.036 1.00 92.56 78 ILE A C 1
ATOM 640 O O . ILE A 1 78 ? 6.451 -3.159 -3.132 1.00 92.56 78 ILE A O 1
ATOM 644 N N . VAL A 1 79 ? 4.795 -3.993 -4.410 1.00 92.44 79 VAL A N 1
ATOM 645 C CA . VAL A 1 79 ? 3.695 -3.218 -3.814 1.00 92.44 79 VAL A CA 1
ATOM 646 C C . VAL A 1 79 ? 2.505 -4.114 -3.484 1.00 92.44 79 VAL A C 1
ATOM 648 O O . VAL A 1 79 ? 2.409 -5.241 -3.963 1.00 92.44 79 VAL A O 1
ATOM 651 N N . TRP A 1 80 ? 1.576 -3.601 -2.680 1.00 92.75 80 TRP A N 1
ATOM 652 C CA . TRP A 1 80 ? 0.301 -4.260 -2.399 1.00 92.75 80 TRP A CA 1
ATOM 653 C C . TRP A 1 80 ? -0.829 -3.572 -3.161 1.00 92.75 80 TRP A C 1
ATOM 655 O O . TRP A 1 80 ? -0.986 -2.355 -3.072 1.00 92.75 80 TRP A O 1
ATOM 665 N N . VAL A 1 81 ? -1.621 -4.357 -3.892 1.00 91.19 81 VAL A N 1
ATOM 666 C CA . VAL A 1 81 ? -2.792 -3.889 -4.643 1.00 91.19 81 VAL A CA 1
ATOM 667 C C . VAL A 1 81 ? -4.061 -4.295 -3.908 1.00 91.19 81 VAL A C 1
ATOM 669 O O . VAL A 1 81 ? -4.210 -5.451 -3.503 1.00 91.19 81 VAL A O 1
ATOM 672 N N . LEU A 1 82 ? -4.965 -3.327 -3.760 1.00 90.88 82 LEU A N 1
ATOM 673 C CA . LEU A 1 82 ? -6.325 -3.506 -3.266 1.00 90.88 82 LEU A CA 1
ATOM 674 C C . LEU A 1 82 ? -7.295 -3.294 -4.435 1.00 90.88 82 LEU A C 1
ATOM 676 O O . LEU A 1 82 ? -7.278 -2.224 -5.046 1.00 90.88 82 LEU A O 1
ATOM 680 N N . GLN A 1 83 ? -8.118 -4.298 -4.732 1.00 87.88 83 GLN A N 1
ATOM 681 C CA . GLN A 1 83 ? -9.108 -4.295 -5.815 1.00 87.88 83 GLN A CA 1
ATOM 682 C C . GLN A 1 83 ? -10.450 -4.827 -5.319 1.00 87.88 83 GLN A C 1
ATOM 684 O O . GLN A 1 83 ? -10.427 -5.718 -4.442 1.00 87.88 83 GLN A O 1
#

pLDDT: mean 83.36, std 16.6, range [32.31, 97.75]

Radius of gyration: 15.61 Å; chains: 1; bounding box: 38×35×40 Å

Secondary structure (DSSP, 8-state):
----------SS--HHHHHHHHTTS-TTPPPEEE-GGG-EEE---EEEEEEEET--SSS-S-SEEE---TT----SEEEEEE-

Sequence (83 aa):
MKLLITQEIGWKMTAKELINHLKTLPSETRIAVKGYEDGFNYAQVLREVKIIKKANTEWYYGDLEEVLDADSKHFDEIVWVLQ